Protein AF-A0A3P7Q051-F1 (afdb_monomer)

pLDDT: mean 83.75, std 12.26, range [43.28, 95.75]

Sequence (63 aa):
MSSANNLFPYFDISFEKIKDELIRKVFIGPKCNITEMDLKLFLESEGFDSEKIEITKSIATYR

Foldseek 3Di:
DDDPPPDDDDDPPDCPVVVQVVAQEAEAEQPDPDDLVNVLVVCVVVVHPSVNYHYYYDPDDDD

Structure (mmCIF, N/CA/C/O backbone):
data_AF-A0A3P7Q051-F1
#
_entry.id   AF-A0A3P7Q051-F1
#
loop_
_atom_site.group_PDB
_atom_site.id
_atom_site.type_symbol
_atom_site.label_atom_id
_atom_site.label_alt_id
_atom_site.label_comp_id
_atom_site.label_asym_id
_atom_site.label_entity_id
_atom_site.label_seq_id
_atom_site.pdbx_PDB_ins_code
_atom_site.Cartn_x
_atom_site.Cartn_y
_atom_site.Cartn_z
_atom_site.occupancy
_atom_site.B_iso_or_equiv
_atom_site.auth_seq_id
_atom_site.auth_comp_id
_atom_site.auth_asym_id
_atom_site.auth_atom_id
_atom_site.pdbx_PDB_model_num
ATOM 1 N N . MET A 1 1 ? -33.082 -21.338 37.010 1.00 43.28 1 MET A N 1
ATOM 2 C CA . MET A 1 1 ? -31.677 -20.891 37.127 1.00 43.28 1 MET A CA 1
ATOM 3 C C . MET A 1 1 ? -31.420 -19.924 35.989 1.00 43.28 1 MET A C 1
ATOM 5 O O . MET A 1 1 ? -31.477 -20.340 34.842 1.00 43.28 1 MET A O 1
ATOM 9 N N . SER A 1 2 ? -31.301 -18.633 36.294 1.00 51.75 2 SER A N 1
ATOM 10 C CA . SER A 1 2 ? -31.110 -17.572 35.302 1.00 51.75 2 SER A CA 1
ATOM 11 C C . SER A 1 2 ? -29.685 -17.623 34.759 1.00 51.75 2 SER A C 1
ATOM 13 O O . SER A 1 2 ? -28.734 -17.418 35.512 1.00 51.75 2 SER A O 1
ATOM 15 N N . SER A 1 3 ? -29.540 -17.906 33.469 1.00 55.19 3 SER A N 1
ATOM 16 C CA . SER A 1 3 ? -28.276 -17.806 32.744 1.00 55.19 3 SER A CA 1
ATOM 17 C C . SER A 1 3 ? -27.800 -16.355 32.805 1.00 55.19 3 SER A C 1
ATOM 19 O O . SER A 1 3 ? -28.404 -15.478 32.191 1.00 55.19 3 SER A O 1
ATOM 21 N N . ALA A 1 4 ? -26.775 -16.074 33.608 1.00 63.38 4 ALA A N 1
ATOM 22 C CA . ALA A 1 4 ? -26.169 -14.753 33.663 1.00 63.38 4 ALA A CA 1
ATOM 23 C C . ALA A 1 4 ? -25.554 -14.441 32.290 1.00 63.38 4 ALA A C 1
ATOM 25 O O . ALA A 1 4 ? -24.582 -15.075 31.879 1.00 63.38 4 ALA A O 1
ATOM 26 N N . ASN A 1 5 ? -26.152 -13.495 31.563 1.00 66.25 5 ASN A N 1
ATOM 27 C CA . ASN A 1 5 ? -25.588 -12.948 30.333 1.00 66.25 5 ASN A CA 1
ATOM 28 C C . ASN A 1 5 ? -24.337 -12.141 30.696 1.00 66.25 5 ASN A C 1
ATOM 30 O O . ASN A 1 5 ? -24.414 -10.946 30.977 1.00 66.25 5 ASN A O 1
ATOM 34 N N . ASN A 1 6 ? -23.187 -12.812 30.727 1.00 71.19 6 ASN A N 1
ATOM 35 C CA . ASN A 1 6 ? -21.896 -12.166 30.916 1.00 71.19 6 ASN A CA 1
ATOM 36 C C . ASN A 1 6 ? -21.569 -11.352 29.659 1.00 71.19 6 ASN A C 1
ATOM 38 O O . ASN A 1 6 ? -21.151 -11.899 28.639 1.00 71.19 6 ASN A O 1
ATOM 42 N N . LEU A 1 7 ? -21.801 -10.042 29.728 1.00 75.06 7 LEU A N 1
ATOM 43 C CA . LEU A 1 7 ? -21.366 -9.096 28.710 1.00 75.06 7 LEU A CA 1
ATOM 44 C C . LEU A 1 7 ? -19.866 -8.849 28.915 1.00 75.06 7 LEU A C 1
ATOM 46 O O . LEU A 1 7 ? -19.466 -8.237 29.905 1.00 75.06 7 LEU A O 1
ATOM 50 N N . PHE A 1 8 ? -19.032 -9.349 28.007 1.00 79.56 8 PHE A N 1
ATOM 51 C CA . PHE A 1 8 ? -17.601 -9.056 28.023 1.00 79.56 8 PHE A CA 1
ATOM 52 C C . PHE A 1 8 ? -17.322 -7.821 27.160 1.00 79.56 8 PHE A C 1
ATOM 54 O O . PHE A 1 8 ? -17.884 -7.716 26.067 1.00 79.56 8 PHE A O 1
ATOM 61 N N . PRO A 1 9 ? -16.465 -6.887 27.607 1.00 76.06 9 PRO A N 1
ATOM 62 C CA . PRO A 1 9 ? -16.017 -5.798 26.755 1.00 76.06 9 PRO A CA 1
ATOM 63 C C . PRO A 1 9 ? -15.245 -6.381 25.569 1.00 76.06 9 PRO A C 1
ATOM 65 O O . PRO A 1 9 ? -14.195 -7.000 25.734 1.00 76.06 9 PRO A O 1
ATOM 68 N N . TYR A 1 10 ? -15.792 -6.198 24.371 1.00 79.62 10 TYR A N 1
ATOM 69 C CA . TYR A 1 10 ? -15.104 -6.497 23.126 1.00 79.62 10 TYR A CA 1
ATOM 70 C C . TYR A 1 10 ? -14.242 -5.292 22.763 1.00 79.62 10 TYR A C 1
ATOM 72 O O . TYR A 1 10 ? -14.752 -4.191 22.553 1.00 79.62 10 TYR A O 1
ATOM 80 N N . PHE A 1 11 ? -12.932 -5.502 22.725 1.00 77.38 11 PHE A N 1
ATOM 81 C CA . PHE A 1 11 ? -12.006 -4.542 22.152 1.00 77.38 11 PHE A CA 1
ATOM 82 C C . PHE A 1 11 ? -11.601 -5.071 20.783 1.00 77.38 11 PHE A C 1
ATOM 84 O O . PHE A 1 11 ? -10.982 -6.130 20.693 1.00 77.38 11 PHE A O 1
ATOM 91 N N . ASP A 1 12 ? -11.987 -4.357 19.730 1.00 77.75 12 ASP A N 1
ATOM 92 C CA . ASP A 1 12 ? -11.561 -4.701 18.382 1.00 77.75 12 ASP A CA 1
ATOM 93 C C . ASP A 1 12 ? -10.059 -4.420 18.241 1.00 77.75 12 ASP A C 1
ATOM 95 O O . ASP A 1 12 ? -9.612 -3.270 18.301 1.00 77.75 12 ASP A O 1
ATOM 99 N N . ILE A 1 13 ? -9.275 -5.491 18.115 1.00 80.50 13 ILE A N 1
ATOM 100 C CA . ILE A 1 13 ? -7.832 -5.433 17.881 1.00 80.50 13 ILE A CA 1
ATOM 101 C C . ILE A 1 13 ? -7.629 -5.424 16.364 1.00 80.50 13 ILE A C 1
ATOM 103 O O . ILE A 1 13 ? -7.185 -6.408 15.774 1.00 80.50 13 ILE A O 1
ATOM 107 N N . SER A 1 14 ? -7.996 -4.313 15.728 1.00 83.75 14 SER A N 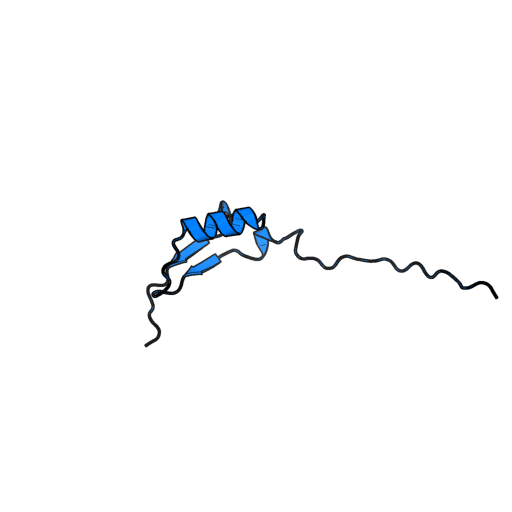1
ATOM 108 C CA . SER A 1 14 ? -7.817 -4.100 14.295 1.00 83.75 14 SER A CA 1
ATOM 109 C C . SER A 1 14 ? -6.739 -3.053 14.026 1.00 83.75 14 SER A C 1
ATOM 111 O O . SER A 1 1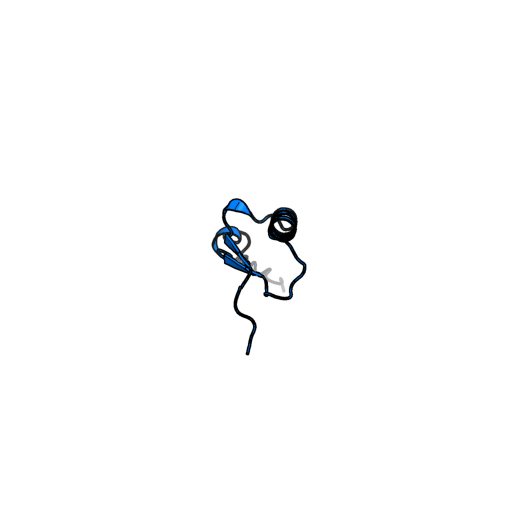4 ? -6.589 -2.057 14.737 1.00 83.75 14 SER A O 1
ATOM 113 N N . PHE A 1 15 ? -5.972 -3.277 12.959 1.00 84.75 15 PHE A N 1
ATOM 114 C CA . PHE A 1 15 ? -5.010 -2.298 12.455 1.00 84.75 15 PHE A CA 1
ATOM 115 C C . PHE A 1 15 ? -5.662 -1.254 11.546 1.00 84.75 15 PHE A C 1
ATOM 117 O O . PHE A 1 15 ? -4.971 -0.356 11.080 1.00 84.75 15 PHE A O 1
ATOM 124 N N . GLU A 1 16 ? -6.976 -1.329 11.313 1.00 84.12 16 GLU A N 1
ATOM 125 C CA . GLU A 1 16 ? -7.693 -0.419 10.411 1.00 84.12 16 GLU A CA 1
ATOM 126 C C . GLU A 1 16 ? -7.482 1.049 10.777 1.00 84.12 16 GLU A C 1
ATOM 128 O O . GLU A 1 16 ? -7.287 1.879 9.894 1.00 84.12 16 GLU A O 1
ATOM 133 N N . LYS A 1 17 ? -7.426 1.361 12.076 1.00 84.88 17 LYS A N 1
ATOM 134 C CA . LYS A 1 17 ? -7.204 2.728 12.573 1.00 84.88 17 LYS A CA 1
ATOM 135 C C . LYS A 1 17 ? -5.813 3.281 12.269 1.00 84.88 17 LYS A C 1
ATOM 137 O O . LYS A 1 17 ? -5.647 4.493 12.288 1.00 84.88 17 LYS A O 1
ATOM 142 N N . ILE A 1 18 ? -4.829 2.411 12.038 1.00 87.00 18 ILE A N 1
ATOM 143 C CA . ILE A 1 18 ? -3.427 2.787 11.809 1.00 87.00 18 ILE A CA 1
ATOM 144 C C . ILE A 1 18 ? -2.889 2.244 10.482 1.00 87.00 18 ILE A C 1
ATOM 146 O O . ILE A 1 18 ? -1.677 2.183 10.284 1.00 87.00 18 ILE A O 1
ATOM 150 N N . LYS A 1 19 ? -3.763 1.804 9.571 1.00 84.94 19 LYS A N 1
ATOM 151 C CA . LYS A 1 19 ? -3.344 1.061 8.375 1.00 84.94 19 LYS A CA 1
ATOM 152 C C . LYS A 1 19 ? -2.401 1.870 7.476 1.00 84.94 19 LYS A C 1
ATOM 154 O O . LYS A 1 19 ? -1.432 1.314 6.968 1.00 84.94 19 LYS A O 1
ATOM 159 N N . ASP A 1 20 ? -2.625 3.182 7.385 1.00 84.56 20 ASP A N 1
ATOM 160 C CA . ASP A 1 20 ? -1.794 4.114 6.609 1.00 84.56 20 ASP A CA 1
ATOM 161 C C . ASP A 1 20 ? -0.438 4.407 7.270 1.00 84.56 20 ASP A C 1
ATOM 163 O O . ASP A 1 20 ? 0.482 4.907 6.630 1.00 84.56 20 ASP A O 1
ATOM 167 N N . GLU A 1 21 ? -0.295 4.104 8.561 1.00 87.38 21 GLU A N 1
ATOM 168 C CA . GLU A 1 21 ? 0.965 4.238 9.299 1.00 87.38 21 GLU A CA 1
ATOM 169 C C . GLU A 1 21 ? 1.748 2.917 9.327 1.00 87.38 21 GLU A C 1
ATOM 171 O O . GLU A 1 21 ? 2.970 2.912 9.503 1.00 87.38 21 GLU A O 1
ATOM 176 N N . LEU A 1 22 ? 1.045 1.794 9.140 1.00 85.81 22 LEU A N 1
ATOM 177 C CA . LEU A 1 22 ? 1.603 0.448 9.188 1.00 85.81 22 LEU A CA 1
ATOM 178 C C . LEU A 1 22 ? 2.494 0.161 7.975 1.00 85.81 22 LEU A C 1
ATOM 180 O O . LEU A 1 22 ? 3.593 -0.380 8.120 1.00 85.81 22 LEU A O 1
ATOM 184 N N . ILE A 1 23 ? 2.031 0.526 6.778 1.00 86.94 23 ILE A N 1
ATOM 185 C CA . ILE A 1 23 ? 2.769 0.322 5.530 1.00 86.94 23 ILE A CA 1
ATOM 186 C C . ILE A 1 23 ? 3.348 1.661 5.094 1.00 86.94 23 ILE A C 1
ATOM 188 O O . ILE A 1 23 ? 2.633 2.525 4.617 1.00 86.94 23 ILE A O 1
ATOM 192 N N . ARG A 1 24 ? 4.666 1.826 5.226 1.00 89.62 24 ARG A N 1
ATOM 193 C CA . ARG A 1 24 ? 5.363 3.056 4.803 1.00 89.62 24 ARG A CA 1
ATOM 194 C C . ARG A 1 24 ? 6.075 2.923 3.463 1.00 89.62 24 ARG A C 1
ATOM 196 O O . ARG A 1 24 ? 6.316 3.926 2.799 1.00 89.62 24 ARG A O 1
ATOM 203 N N . LYS A 1 25 ? 6.472 1.699 3.097 1.00 91.88 25 LYS A N 1
ATOM 204 C CA . LYS A 1 25 ? 7.272 1.443 1.899 1.00 91.88 25 LYS A CA 1
ATOM 205 C C . LYS A 1 25 ? 6.993 0.077 1.289 1.00 91.88 25 LYS A C 1
ATOM 207 O O . LYS A 1 25 ? 6.971 -0.926 2.001 1.00 91.88 25 LYS A O 1
ATOM 212 N N . VAL A 1 26 ? 6.864 0.039 -0.033 1.00 91.94 26 VAL A N 1
ATOM 213 C CA . VAL A 1 26 ? 6.690 -1.174 -0.835 1.00 91.94 26 VAL A CA 1
ATOM 214 C C . VAL A 1 26 ? 7.821 -1.274 -1.853 1.00 91.94 26 VAL A C 1
ATOM 216 O O . VAL A 1 26 ? 8.106 -0.329 -2.587 1.00 91.94 26 VAL A O 1
ATOM 219 N N . PHE A 1 27 ? 8.459 -2.441 -1.924 1.00 92.19 27 PHE A N 1
ATOM 220 C CA . PHE A 1 27 ? 9.495 -2.721 -2.915 1.00 92.19 27 PHE A CA 1
ATOM 221 C C . PHE A 1 27 ? 8.956 -3.638 -4.013 1.00 92.19 27 PHE A C 1
ATOM 223 O O . PHE A 1 27 ? 8.599 -4.787 -3.761 1.00 92.19 27 PHE A O 1
ATOM 230 N N . ILE A 1 28 ? 8.944 -3.147 -5.251 1.00 91.75 28 ILE A N 1
ATOM 231 C CA . ILE A 1 28 ? 8.585 -3.931 -6.433 1.00 91.75 28 ILE A CA 1
ATOM 232 C C . ILE A 1 28 ? 9.816 -4.720 -6.883 1.00 91.75 28 ILE A C 1
ATOM 234 O O . ILE A 1 28 ? 10.880 -4.147 -7.114 1.00 91.75 28 ILE A O 1
ATOM 238 N N . GLY A 1 29 ? 9.686 -6.037 -7.041 1.00 89.50 29 GLY A N 1
ATOM 239 C CA . GLY A 1 29 ? 10.782 -6.873 -7.538 1.00 89.50 29 GLY A CA 1
ATOM 240 C C . GLY A 1 29 ? 11.257 -6.468 -8.950 1.00 89.50 29 GLY A C 1
ATOM 241 O O . GLY A 1 29 ? 10.449 -6.014 -9.764 1.00 89.50 29 GLY A O 1
ATOM 242 N N . PRO A 1 30 ? 12.541 -6.685 -9.299 1.00 85.62 30 PRO A N 1
ATOM 243 C CA . PR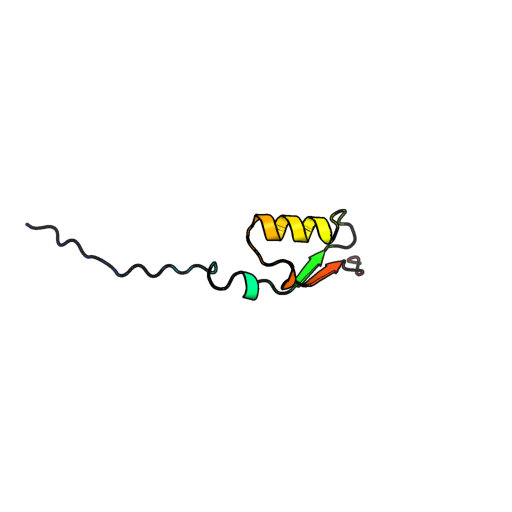O A 1 30 ? 13.125 -6.224 -10.568 1.00 85.62 30 PRO A CA 1
ATOM 244 C C . PRO A 1 30 ? 12.451 -6.836 -11.803 1.00 85.62 30 PRO A C 1
ATOM 246 O O . PRO A 1 30 ? 12.306 -6.176 -12.828 1.00 85.62 30 PRO A O 1
ATOM 249 N N . LYS A 1 31 ? 12.009 -8.096 -11.694 1.00 88.81 31 LYS A N 1
ATOM 250 C CA . LYS A 1 31 ? 11.321 -8.844 -12.760 1.00 88.81 31 LYS A CA 1
ATOM 251 C C . LYS A 1 31 ? 9.799 -8.665 -12.743 1.00 88.81 31 LYS A C 1
ATOM 253 O O . LYS A 1 31 ? 9.106 -9.32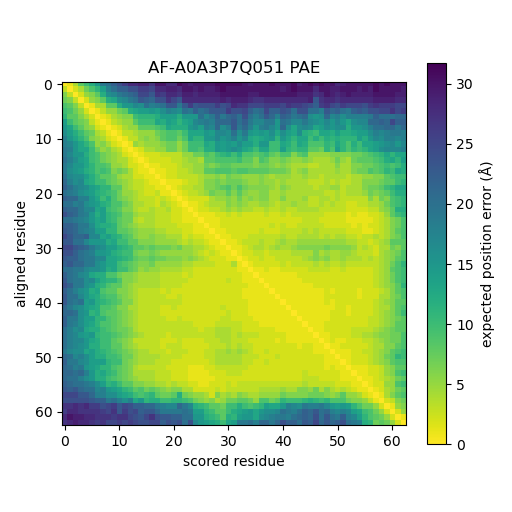1 -13.513 1.00 88.81 31 LYS A O 1
ATOM 258 N N . CYS A 1 32 ? 9.269 -7.838 -11.843 1.00 89.44 32 CYS A N 1
ATOM 259 C CA . CYS A 1 32 ? 7.837 -7.601 -11.774 1.00 89.44 32 CYS A CA 1
ATOM 260 C C . CYS A 1 32 ? 7.414 -6.630 -12.886 1.00 89.44 32 CYS A C 1
ATOM 262 O O . CYS A 1 32 ? 8.050 -5.586 -13.088 1.00 89.44 32 CYS A O 1
ATOM 264 N N . ASN A 1 33 ? 6.331 -6.974 -13.583 1.00 90.75 33 ASN A N 1
ATOM 265 C CA . ASN A 1 33 ? 5.734 -6.148 -14.637 1.00 90.75 33 ASN A CA 1
ATOM 266 C C . ASN A 1 33 ? 4.759 -5.090 -14.098 1.00 90.75 33 ASN A C 1
ATOM 268 O O . ASN A 1 33 ? 4.231 -4.309 -14.879 1.00 90.75 33 ASN A O 1
ATOM 272 N N . ILE A 1 34 ? 4.539 -5.056 -12.783 1.00 92.88 34 ILE A N 1
ATOM 273 C CA . ILE A 1 34 ? 3.688 -4.068 -12.119 1.00 92.88 34 ILE A CA 1
ATOM 274 C C . ILE A 1 34 ? 4.402 -2.711 -12.099 1.00 92.88 34 ILE A C 1
ATOM 276 O O . ILE A 1 34 ? 5.601 -2.630 -11.792 1.00 92.88 34 ILE A O 1
ATOM 280 N N . THR A 1 35 ? 3.668 -1.656 -12.442 1.00 91.75 35 THR A N 1
ATOM 281 C CA . THR A 1 35 ? 4.130 -0.271 -12.338 1.00 91.75 35 THR A CA 1
ATOM 282 C C . THR A 1 35 ? 3.818 0.310 -10.961 1.00 91.75 35 THR A C 1
ATOM 284 O O . THR A 1 35 ? 3.017 -0.224 -10.198 1.00 91.75 35 THR A O 1
ATOM 287 N N . GLU A 1 36 ? 4.454 1.430 -10.628 1.00 92.00 36 GLU A N 1
ATOM 288 C CA . GLU A 1 36 ? 4.127 2.170 -9.408 1.00 92.00 36 GLU A CA 1
ATOM 289 C C . GLU A 1 36 ? 2.646 2.579 -9.366 1.00 92.00 36 GLU A C 1
ATOM 291 O O . GLU A 1 36 ? 1.989 2.412 -8.342 1.00 92.00 36 GLU A O 1
ATOM 296 N N . MET A 1 37 ? 2.111 3.046 -10.499 1.00 93.44 37 MET A N 1
ATOM 297 C CA . MET A 1 37 ? 0.727 3.506 -10.617 1.00 93.44 37 MET A CA 1
ATOM 298 C C . MET A 1 37 ? -0.281 2.385 -10.355 1.00 93.44 37 MET A C 1
ATOM 300 O O . MET A 1 37 ? -1.261 2.600 -9.649 1.00 93.44 37 MET A O 1
ATOM 304 N N . ASP A 1 38 ? -0.024 1.183 -10.878 1.00 94.25 38 ASP A N 1
ATOM 305 C CA . ASP A 1 38 ? -0.890 0.021 -10.644 1.00 94.25 38 ASP A CA 1
ATOM 306 C C . ASP A 1 38 ? -1.012 -0.280 -9.144 1.00 94.25 38 ASP A C 1
ATOM 308 O O . ASP A 1 38 ? -2.096 -0.561 -8.635 1.00 94.25 38 ASP A O 1
ATOM 312 N N . LEU A 1 39 ? 0.111 -0.183 -8.424 1.00 94.12 39 LEU A N 1
ATOM 313 C CA . LEU A 1 39 ? 0.170 -0.399 -6.981 1.00 94.12 39 LEU A CA 1
ATOM 314 C C . LEU A 1 39 ? -0.529 0.716 -6.203 1.00 94.12 39 LEU A C 1
ATOM 316 O O . LEU A 1 39 ? -1.233 0.409 -5.246 1.00 94.12 39 LEU A O 1
ATOM 320 N N . LYS A 1 40 ? -0.385 1.980 -6.618 1.00 94.44 40 LYS A N 1
ATOM 321 C CA . LYS A 1 40 ? -1.121 3.099 -6.008 1.00 94.44 40 LYS A CA 1
ATOM 322 C C . LYS A 1 40 ? -2.630 2.910 -6.138 1.00 94.44 40 LYS A C 1
ATOM 324 O O . LYS A 1 40 ? -3.322 2.921 -5.128 1.00 94.44 40 LYS A O 1
ATOM 329 N N . LEU A 1 41 ? -3.117 2.629 -7.347 1.00 95.75 41 LEU A N 1
ATOM 330 C CA . LEU A 1 41 ? -4.543 2.399 -7.606 1.00 95.75 41 LEU A CA 1
ATOM 331 C C . LEU A 1 41 ? -5.094 1.218 -6.801 1.00 95.75 41 LEU A C 1
ATOM 333 O O . LEU A 1 41 ? -6.192 1.292 -6.253 1.00 95.75 41 LEU A O 1
ATOM 337 N N . PHE A 1 42 ? -4.325 0.131 -6.706 1.00 94.56 42 PHE A N 1
ATOM 338 C CA . PHE A 1 42 ? -4.697 -1.007 -5.873 1.00 94.56 42 PHE A CA 1
ATOM 339 C C . PHE A 1 42 ? -4.792 -0.620 -4.389 1.00 94.56 42 PHE A C 1
ATOM 341 O O . PHE A 1 42 ? -5.792 -0.919 -3.742 1.00 94.56 42 PHE A O 1
ATOM 348 N N . LEU A 1 43 ? -3.795 0.091 -3.857 1.00 92.56 43 LEU A N 1
ATOM 349 C CA . LEU A 1 43 ? -3.779 0.536 -2.461 1.00 92.56 43 LEU A CA 1
ATOM 350 C C . LEU A 1 43 ? -4.957 1.466 -2.143 1.00 92.56 43 LEU A C 1
ATOM 352 O O . LEU A 1 43 ? -5.623 1.264 -1.129 1.00 92.56 43 LEU A O 1
ATOM 356 N N . GLU A 1 44 ? -5.270 2.411 -3.030 1.00 93.69 44 GLU A N 1
ATOM 357 C CA . GLU A 1 44 ? -6.451 3.273 -2.900 1.00 93.69 44 GL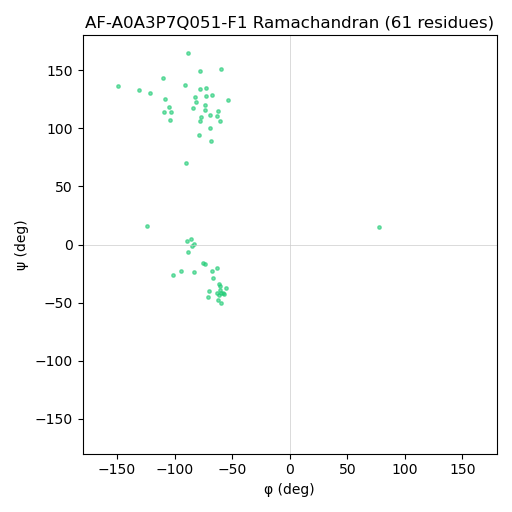U A CA 1
ATOM 358 C C . GLU A 1 44 ? -7.754 2.461 -2.899 1.00 93.69 44 GLU A C 1
ATOM 360 O O . GLU A 1 44 ? -8.656 2.745 -2.110 1.00 93.69 44 GLU A O 1
ATOM 365 N N . SER A 1 45 ? -7.852 1.416 -3.731 1.00 95.44 45 SER A N 1
ATOM 366 C CA . SER A 1 45 ? -9.036 0.543 -3.774 1.00 95.44 45 SER A CA 1
ATOM 367 C C . SER A 1 45 ? -9.239 -0.275 -2.490 1.00 95.44 45 SER A C 1
ATOM 369 O O . SER A 1 45 ? -10.375 -0.528 -2.098 1.00 95.44 45 SER A O 1
ATOM 371 N N . GLU A 1 46 ? -8.153 -0.590 -1.779 1.00 91.12 46 GLU A N 1
ATOM 372 C CA . GLU A 1 46 ? -8.157 -1.207 -0.441 1.00 91.12 46 GLU A CA 1
ATOM 373 C C . GLU A 1 46 ? -8.286 -0.148 0.689 1.00 91.12 46 GLU A C 1
ATOM 375 O O . GLU A 1 46 ? -8.233 -0.429 1.895 1.00 91.12 46 GLU A O 1
ATOM 380 N N . GLY A 1 47 ? -8.472 1.116 0.300 1.00 90.81 47 GLY A N 1
ATOM 381 C CA . GLY A 1 47 ? -8.703 2.265 1.163 1.00 90.81 47 GLY A CA 1
ATOM 382 C C . GLY A 1 47 ? -7.457 2.805 1.859 1.00 90.81 47 GLY A C 1
ATOM 383 O O . GLY A 1 47 ? -7.623 3.506 2.856 1.00 90.81 47 GLY A O 1
ATOM 384 N N . PHE A 1 48 ? -6.251 2.433 1.430 1.00 91.50 48 PHE A N 1
ATOM 385 C CA . PHE A 1 48 ? -5.011 3.039 1.916 1.00 91.50 48 PHE A CA 1
ATOM 386 C C . PHE A 1 48 ? -4.785 4.403 1.262 1.00 91.50 48 PHE A C 1
ATOM 388 O O . PHE A 1 48 ? -5.123 4.613 0.097 1.00 91.50 48 PHE A O 1
ATOM 395 N N . ASP A 1 49 ? -4.143 5.309 1.989 1.00 91.56 49 ASP A N 1
ATOM 396 C CA . ASP A 1 49 ? -3.629 6.559 1.428 1.00 91.56 49 ASP A CA 1
ATOM 397 C C . ASP A 1 49 ? -2.305 6.298 0.691 1.00 91.56 49 ASP A C 1
ATOM 399 O O . ASP A 1 49 ? -1.229 6.268 1.297 1.00 91.56 49 ASP A O 1
ATOM 403 N N . SER A 1 50 ?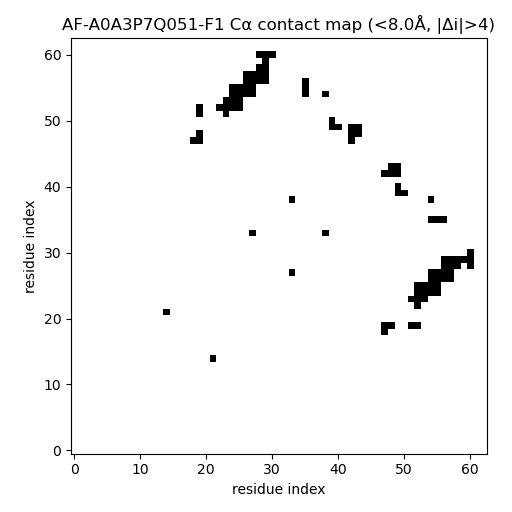 -2.368 6.079 -0.628 1.00 91.06 50 SER A N 1
ATOM 404 C CA . SER A 1 50 ? -1.184 5.731 -1.425 1.00 91.06 50 SER A CA 1
ATOM 405 C C . SER A 1 50 ? -0.115 6.824 -1.457 1.00 91.06 50 SER A C 1
ATOM 407 O O . SER A 1 50 ? 1.046 6.521 -1.724 1.00 91.06 50 SER A O 1
ATOM 409 N N . GLU A 1 51 ? -0.460 8.078 -1.156 1.00 91.38 51 GLU A N 1
ATOM 410 C CA . GLU A 1 51 ? 0.504 9.185 -1.118 1.00 91.38 51 GLU A CA 1
ATOM 411 C C . GLU A 1 51 ? 1.388 9.151 0.138 1.00 91.38 51 GLU A C 1
ATOM 413 O O . GLU A 1 51 ? 2.458 9.761 0.168 1.00 91.38 51 GLU A O 1
ATOM 418 N N . LYS A 1 52 ? 0.995 8.383 1.162 1.00 92.06 52 LYS A N 1
ATOM 419 C CA . LYS A 1 52 ? 1.822 8.115 2.351 1.00 92.06 52 LYS A CA 1
ATOM 420 C C . LYS A 1 52 ? 2.748 6.908 2.192 1.00 92.06 52 LYS A C 1
ATOM 422 O O . LYS A 1 52 ? 3.584 6.671 3.068 1.00 92.06 52 LYS A O 1
ATOM 427 N N . 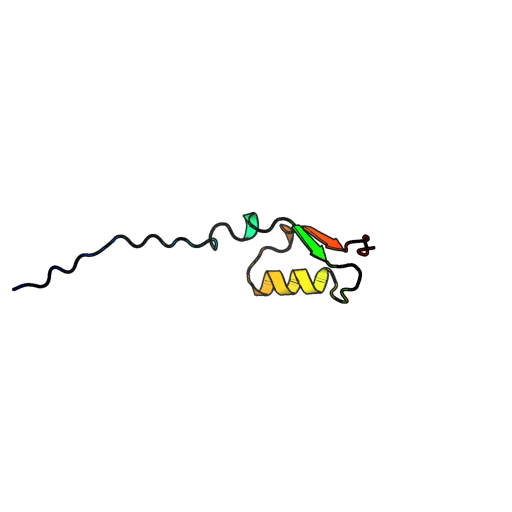ILE A 1 53 ? 2.623 6.158 1.097 1.00 92.25 53 ILE A N 1
ATOM 428 C CA . ILE A 1 53 ? 3.341 4.903 0.871 1.00 92.25 53 ILE A CA 1
ATOM 429 C C . ILE A 1 53 ? 4.392 5.109 -0.219 1.00 92.25 53 ILE A C 1
ATOM 431 O O . ILE A 1 53 ? 4.079 5.308 -1.389 1.00 92.25 53 ILE A O 1
ATOM 435 N N . GLU A 1 54 ? 5.670 5.009 0.147 1.00 93.19 54 GLU A N 1
ATOM 436 C CA . GLU A 1 54 ? 6.756 5.057 -0.831 1.00 93.19 54 GLU A CA 1
ATOM 437 C C . GLU A 1 54 ? 6.802 3.739 -1.617 1.00 93.19 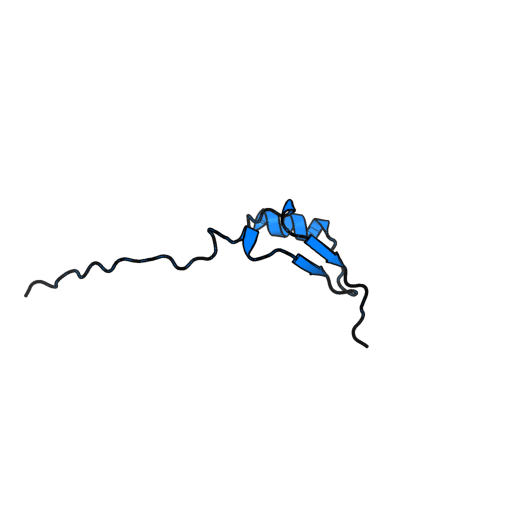54 GLU A C 1
ATOM 439 O O . GLU A 1 54 ? 7.015 2.668 -1.048 1.00 93.19 54 GLU A O 1
ATOM 444 N N . ILE A 1 55 ? 6.645 3.790 -2.936 1.00 93.00 55 ILE A N 1
ATOM 445 C CA . ILE A 1 55 ? 6.762 2.607 -3.793 1.00 93.00 55 ILE A CA 1
ATOM 446 C C . ILE A 1 55 ? 8.063 2.715 -4.587 1.00 93.00 55 ILE A C 1
ATOM 448 O O . ILE A 1 55 ? 8.322 3.702 -5.265 1.00 93.00 55 ILE A O 1
ATOM 452 N N . THR A 1 56 ? 8.917 1.696 -4.502 1.00 91.31 56 THR A N 1
ATOM 453 C CA . THR A 1 56 ? 10.226 1.697 -5.172 1.00 91.31 56 THR A CA 1
ATOM 454 C C . THR A 1 56 ? 10.444 0.406 -5.941 1.00 91.31 56 THR A C 1
ATOM 456 O O . THR A 1 56 ? 10.273 -0.685 -5.398 1.00 91.31 56 THR A O 1
ATOM 459 N N . LYS A 1 57 ? 10.905 0.493 -7.193 1.00 88.12 57 LYS A N 1
ATOM 460 C CA . LYS A 1 57 ? 11.344 -0.690 -7.941 1.00 88.12 57 LYS A CA 1
ATOM 461 C C . LYS A 1 57 ? 12.771 -1.064 -7.556 1.00 88.12 57 LYS A C 1
ATOM 463 O O . LYS A 1 57 ? 13.695 -0.263 -7.668 1.00 88.12 57 LYS A O 1
ATOM 468 N N . SER A 1 58 ? 12.946 -2.296 -7.095 1.00 84.56 58 SER A N 1
ATOM 469 C CA . SER A 1 58 ? 14.256 -2.835 -6.764 1.00 84.56 58 SER A CA 1
ATOM 470 C C . SER A 1 58 ? 15.091 -2.992 -8.030 1.00 84.56 58 SER A C 1
ATOM 472 O O . SER A 1 58 ? 14.661 -3.610 -9.004 1.00 84.56 58 SER A O 1
ATOM 474 N N . ILE A 1 59 ? 16.307 -2.452 -7.983 1.00 76.38 59 ILE A N 1
ATOM 475 C CA . ILE A 1 59 ? 17.341 -2.618 -9.013 1.00 76.38 59 ILE A CA 1
ATOM 476 C C . ILE A 1 59 ? 18.096 -3.940 -8.792 1.00 76.38 59 ILE A C 1
ATOM 478 O O . ILE A 1 59 ? 18.669 -4.507 -9.721 1.00 76.38 59 ILE A O 1
ATOM 482 N N . ALA A 1 60 ? 18.089 -4.458 -7.559 1.00 69.44 60 ALA A N 1
ATOM 483 C CA . ALA A 1 60 ? 18.829 -5.653 -7.192 1.00 69.44 60 ALA A CA 1
ATOM 484 C C . ALA A 1 60 ? 18.097 -6.914 -7.664 1.00 69.44 60 ALA A C 1
ATOM 486 O O . ALA A 1 60 ? 17.096 -7.339 -7.082 1.00 69.44 60 ALA A O 1
ATOM 487 N N . THR A 1 61 ? 18.627 -7.544 -8.706 1.00 58.62 61 THR A N 1
ATOM 488 C CA . THR A 1 61 ? 18.360 -8.947 -9.023 1.00 58.62 61 THR A CA 1
ATOM 489 C C . THR A 1 61 ? 19.086 -9.814 -7.999 1.00 58.62 61 THR A C 1
ATOM 491 O O . THR A 1 61 ? 20.284 -9.633 -7.784 1.00 58.62 61 THR A O 1
ATOM 494 N N . TYR A 1 62 ? 18.371 -10.744 -7.360 1.00 58.22 62 TYR A N 1
ATOM 495 C CA . TYR A 1 62 ? 19.005 -11.798 -6.564 1.00 58.22 62 TYR A CA 1
ATOM 496 C C . TYR A 1 62 ? 20.045 -12.500 -7.455 1.00 58.22 62 TYR A C 1
ATOM 498 O O . TYR A 1 62 ? 19.706 -12.885 -8.579 1.00 58.22 62 TYR A O 1
ATOM 506 N N . ARG A 1 63 ? 21.303 -12.541 -7.001 1.00 54.03 63 ARG A N 1
ATOM 507 C CA . ARG A 1 63 ? 22.408 -13.217 -7.695 1.00 54.03 63 ARG A CA 1
ATOM 508 C C . ARG A 1 63 ? 22.357 -14.712 -7.438 1.00 54.03 63 ARG A C 1
ATOM 510 O O . ARG A 1 63 ? 22.059 -15.081 -6.283 1.00 54.03 63 ARG A O 1
#

Organism: NCBI:txid2173034

Solvent-accessible surface area (backbone atoms only — not comparable to full-atom values): 4218 Å² total; per-residue (Å²): 135,84,81,77,81,80,81,72,91,82,75,86,90,64,60,74,90,45,48,57,72,70,52,50,68,47,76,41,57,59,88,53,88,75,51,69,64,61,52,38,55,50,34,43,73,76,68,38,59,42,91,60,35,48,71,43,76,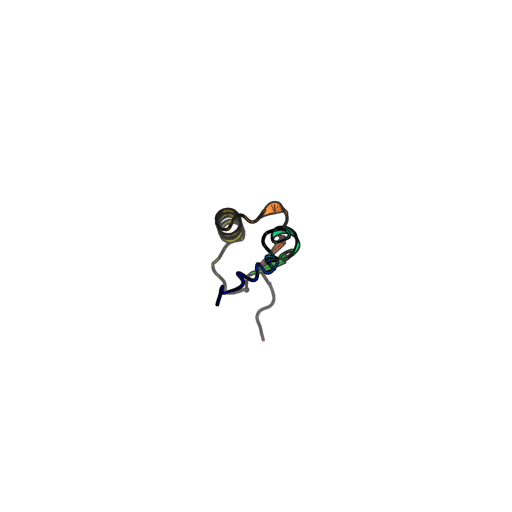38,82,72,66,88,128

Radius of gyration: 20.06 Å; Cα contacts (8 Å, |Δi|>4): 50; chains: 1; bounding box: 54×30×52 Å

Mean predicted aligned error: 8.89 Å

Secondary structure (DSSP, 8-state):
--------------SGGGHHHH--EEEE-TT----HHHHHHHHHHTT--GGGSEEEE------

Nearest PDB structures (foldseek):
  1tvm-assembly1_A  TM=3.059E-01  e=1.602E+00  Escherichia coli
  9iz2-assembly1_B  TM=4.596E-01  e=6.479E+00  Drosophila melanogaster
  4kvf-assembly1_A  TM=2.977E-01  e=3.222E+00  Kribbella flavida DSM 17836
  9isr-assembly2_D  TM=3.422E-01  e=4.899E+00  Homo sapiens